Protein AF-A0A924VUZ3-F1 (afdb_monomer_lite)

pLDDT: mean 83.43, std 17.67, range [37.81, 98.31]

Foldseek 3Di:
DDPPFDKDFDDWDADQQEIETEIETDDDPPPDPPCFCVVLVVVFVVQVVDVSHPYYWYHYPNHTDSSGDPDD

Radius of gyration: 13.05 Å; chains: 1; bounding box: 32×25×42 Å

Secondary structure (DSSP, 8-state):
------EEEEEEEEETTEEEEEEEE-----SSTT-HHHHHHHHHHHHHTSTT--EEEEEETTEEE-------

Structure (mmCIF, N/CA/C/O backbone):
data_AF-A0A924VUZ3-F1
#
_entry.id   AF-A0A924VUZ3-F1
#
loop_
_atom_site.group_PDB
_atom_site.id
_atom_site.type_symbol
_atom_site.label_atom_id
_atom_site.label_alt_id
_atom_site.label_comp_id
_atom_site.label_asym_id
_atom_site.label_entity_id
_atom_site.label_seq_id
_atom_site.pdbx_PDB_ins_code
_atom_site.Cartn_x
_atom_site.Cartn_y
_atom_site.Cartn_z
_atom_site.occupancy
_atom_site.B_iso_or_equiv
_atom_site.auth_seq_id
_atom_site.auth_comp_id
_atom_site.auth_asym_id
_atom_site.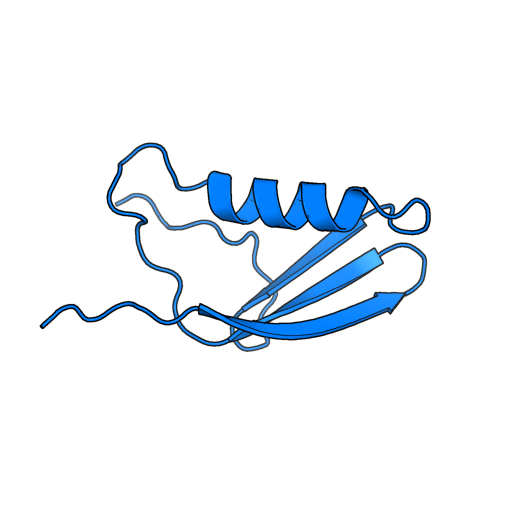auth_atom_id
_atom_site.pdbx_PDB_model_num
ATOM 1 N N . ILE A 1 1 ? 7.324 1.907 -30.422 1.00 37.81 1 ILE A N 1
ATOM 2 C CA . ILE A 1 1 ? 6.076 1.585 -29.690 1.00 37.81 1 ILE A CA 1
ATOM 3 C C . ILE A 1 1 ? 6.422 1.547 -28.212 1.00 37.81 1 ILE A C 1
ATOM 5 O O . ILE A 1 1 ? 7.362 0.855 -27.842 1.00 37.81 1 ILE A O 1
ATOM 9 N N . SER A 1 2 ? 5.784 2.426 -27.438 1.00 46.19 2 SER A N 1
ATOM 10 C CA . SER A 1 2 ? 6.119 2.771 -26.054 1.00 46.19 2 SER A CA 1
ATOM 11 C C . SER A 1 2 ? 6.211 1.552 -25.142 1.00 46.19 2 SER A C 1
ATOM 13 O O . SER A 1 2 ? 5.243 0.812 -25.010 1.00 46.19 2 SER A O 1
ATOM 15 N N . SER A 1 3 ? 7.346 1.384 -24.460 1.00 47.00 3 SER A N 1
ATOM 16 C CA . SER A 1 3 ? 7.440 0.487 -23.307 1.00 47.00 3 SER A CA 1
ATOM 17 C C . SER A 1 3 ? 6.755 1.180 -22.130 1.00 47.00 3 SER A C 1
ATOM 19 O O . SER A 1 3 ? 7.400 1.853 -21.327 1.00 47.00 3 SER A O 1
ATOM 21 N N . GLN A 1 4 ? 5.423 1.107 -22.081 1.00 53.47 4 GLN A N 1
ATOM 22 C CA . GLN A 1 4 ? 4.706 1.436 -20.857 1.00 53.47 4 GLN A CA 1
ATOM 23 C C . GLN A 1 4 ? 5.176 0.423 -19.815 1.00 53.47 4 GLN A C 1
ATOM 25 O O . GLN A 1 4 ? 5.042 -0.782 -20.001 1.00 53.47 4 GLN A O 1
ATOM 30 N N . LYS A 1 5 ? 5.863 0.901 -18.780 1.00 62.28 5 LYS A N 1
ATOM 31 C CA . LYS A 1 5 ? 6.234 0.074 -17.638 1.00 62.28 5 LYS A CA 1
ATOM 32 C C . LYS A 1 5 ? 4.937 -0.196 -16.889 1.00 62.28 5 LYS A C 1
ATOM 34 O O . LYS A 1 5 ? 4.400 0.701 -16.251 1.00 62.28 5 LYS A O 1
ATOM 39 N N . GLU A 1 6 ? 4.389 -1.384 -17.078 1.00 77.75 6 GLU A N 1
ATOM 40 C CA . GLU A 1 6 ? 3.091 -1.738 -16.525 1.00 77.75 6 GLU A CA 1
ATOM 41 C C . GLU A 1 6 ? 3.265 -2.012 -15.026 1.00 77.75 6 GLU A C 1
ATOM 43 O O . GLU A 1 6 ? 3.920 -2.971 -14.610 1.00 77.75 6 GLU A O 1
ATOM 48 N N . LEU A 1 7 ? 2.765 -1.081 -14.217 1.00 86.00 7 LEU A N 1
ATOM 49 C CA . LEU A 1 7 ? 2.573 -1.264 -12.789 1.00 86.00 7 LEU A CA 1
ATOM 50 C C . LEU A 1 7 ? 1.186 -1.871 -12.599 1.00 86.00 7 LEU A C 1
ATOM 52 O O . LEU A 1 7 ? 0.193 -1.300 -13.050 1.00 86.00 7 LEU A O 1
ATOM 56 N N . PHE A 1 8 ? 1.122 -3.012 -11.931 1.00 90.75 8 PHE A N 1
ATOM 57 C CA . PHE A 1 8 ? -0.113 -3.745 -11.710 1.00 90.75 8 PHE A CA 1
ATOM 58 C C . PHE A 1 8 ? -0.456 -3.777 -10.232 1.00 90.75 8 PHE A C 1
ATOM 60 O O . PHE A 1 8 ? 0.416 -3.986 -9.388 1.00 90.75 8 PHE A O 1
ATOM 67 N N . PHE A 1 9 ? -1.741 -3.612 -9.933 1.00 93.38 9 PHE A N 1
ATOM 68 C CA . PHE A 1 9 ? -2.277 -3.992 -8.636 1.00 93.38 9 PHE A CA 1
ATOM 69 C C . PHE A 1 9 ? -2.295 -5.518 -8.531 1.00 93.38 9 PHE A C 1
ATOM 71 O O . PHE A 1 9 ? -2.788 -6.186 -9.438 1.00 93.38 9 PHE A O 1
ATOM 78 N N . ASP A 1 10 ? -1.754 -6.048 -7.439 1.00 96.62 10 ASP A N 1
ATOM 79 C CA . ASP A 1 10 ? -1.763 -7.481 -7.147 1.00 96.62 10 ASP A CA 1
ATOM 80 C C . ASP A 1 10 ? -2.823 -7.799 -6.094 1.00 96.62 10 ASP A C 1
ATOM 82 O O . ASP A 1 10 ? -3.818 -8.464 -6.376 1.00 96.62 10 ASP A O 1
ATOM 86 N N . ASN A 1 11 ? -2.656 -7.261 -4.884 1.00 97.06 11 ASN A N 1
ATOM 87 C CA . ASN A 1 11 ? -3.618 -7.452 -3.809 1.00 97.06 11 ASN A CA 1
ATOM 88 C C . ASN A 1 11 ? -3.536 -6.350 -2.740 1.00 97.06 11 ASN A C 1
ATOM 90 O O . ASN A 1 11 ? -2.629 -5.513 -2.724 1.00 97.06 11 ASN A O 1
ATOM 94 N N . VAL A 1 12 ? -4.502 -6.376 -1.823 1.00 96.44 12 VAL A N 1
ATOM 95 C CA . VAL A 1 12 ? -4.491 -5.588 -0.592 1.00 96.44 12 VAL A CA 1
ATOM 96 C C . VAL A 1 12 ? -4.887 -6.476 0.580 1.00 96.44 12 VAL A C 1
ATOM 98 O O . VAL A 1 12 ? -5.796 -7.300 0.469 1.00 96.44 12 VAL A O 1
ATOM 101 N N . SER A 1 13 ? -4.227 -6.288 1.71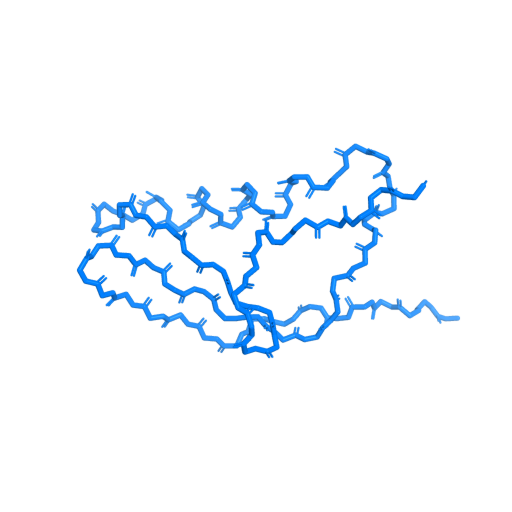7 1.00 96.69 13 SER A N 1
ATOM 102 C CA . SER A 1 13 ? -4.663 -6.848 2.996 1.00 96.69 13 SER A CA 1
ATOM 103 C C . SER A 1 13 ? -4.698 -5.758 4.054 1.00 96.69 13 SER A C 1
ATOM 105 O O . SER A 1 13 ? -3.893 -4.828 4.026 1.00 96.69 13 SER A O 1
ATOM 107 N N . THR A 1 14 ? -5.632 -5.870 4.991 1.00 96.12 14 THR A N 1
ATOM 108 C CA . THR A 1 14 ? -5.767 -4.913 6.089 1.00 96.12 14 THR A CA 1
ATOM 109 C C . THR A 1 14 ? -5.678 -5.660 7.405 1.00 96.12 14 THR A C 1
ATOM 111 O O . THR A 1 14 ? -6.443 -6.589 7.649 1.00 96.12 14 THR A O 1
ATOM 114 N N . GLU A 1 15 ? -4.746 -5.247 8.257 1.00 96.00 15 GLU A N 1
ATOM 115 C CA . GLU A 1 15 ? -4.485 -5.879 9.548 1.00 96.00 15 GLU A CA 1
ATOM 116 C C . GLU A 1 15 ? -4.180 -4.798 10.587 1.00 96.00 15 GLU A C 1
ATOM 118 O O . GLU A 1 15 ? -3.312 -3.954 10.367 1.00 96.00 15 GLU A O 1
ATOM 123 N N . ASN A 1 16 ? -4.905 -4.798 11.712 1.00 96.31 16 ASN A N 1
ATOM 124 C CA . ASN A 1 16 ? -4.709 -3.854 12.823 1.00 96.31 16 ASN A CA 1
ATOM 125 C C . ASN A 1 16 ? -4.634 -2.378 12.379 1.00 96.31 16 ASN A C 1
ATOM 127 O O . ASN A 1 16 ? -3.759 -1.625 12.801 1.00 96.31 16 ASN A O 1
ATOM 131 N N . GLY A 1 17 ? -5.526 -1.976 11.471 1.00 97.44 17 GLY A N 1
ATOM 132 C CA . GLY A 1 17 ? -5.574 -0.617 10.930 1.00 97.44 17 GLY A CA 1
ATOM 133 C C . GLY A 1 17 ? -4.472 -0.275 9.925 1.00 97.44 17 GLY A C 1
ATOM 134 O O . GLY A 1 17 ? -4.384 0.868 9.491 1.00 97.44 17 GLY A O 1
ATOM 135 N N . THR A 1 18 ? -3.647 -1.237 9.516 1.00 98.31 18 THR A N 1
ATOM 136 C CA . THR A 1 18 ? -2.633 -1.043 8.476 1.00 98.31 18 THR A CA 1
ATOM 137 C C . THR A 1 18 ? -3.075 -1.712 7.180 1.00 98.31 18 THR A C 1
ATOM 139 O O . THR A 1 18 ? -3.246 -2.930 7.144 1.00 98.31 18 THR A O 1
ATOM 142 N N . ALA A 1 19 ? -3.235 -0.927 6.115 1.00 98.31 19 ALA A N 1
ATOM 143 C CA . ALA A 1 19 ? -3.442 -1.427 4.761 1.00 98.31 19 ALA A CA 1
ATOM 144 C C . ALA A 1 19 ? -2.084 -1.718 4.106 1.00 98.31 19 ALA A C 1
ATOM 146 O O . ALA A 1 19 ? -1.269 -0.818 3.911 1.00 98.31 19 ALA A O 1
ATOM 147 N N . LYS A 1 20 ? -1.841 -2.981 3.766 1.00 98.25 20 LYS A N 1
ATOM 148 C CA . LYS A 1 20 ? -0.673 -3.451 3.019 1.00 98.25 20 LYS A CA 1
ATOM 149 C C . LYS A 1 20 ? -1.075 -3.593 1.552 1.00 98.25 20 LYS A C 1
ATOM 151 O O . LYS A 1 20 ? -1.891 -4.454 1.221 1.00 98.25 20 LYS A O 1
ATOM 156 N N . ILE A 1 21 ? -0.532 -2.736 0.693 1.00 97.69 21 ILE A N 1
ATOM 157 C CA . ILE A 1 21 ? -0.836 -2.680 -0.742 1.00 97.69 21 ILE A CA 1
ATOM 158 C C . ILE A 1 21 ? 0.311 -3.321 -1.516 1.00 97.69 21 ILE A C 1
ATOM 160 O O . ILE A 1 21 ? 1.463 -2.900 -1.396 1.00 97.69 21 ILE A O 1
ATOM 164 N N . TYR A 1 22 ? -0.018 -4.318 -2.331 1.00 97.19 22 TYR A N 1
ATOM 165 C CA . TYR A 1 22 ? 0.940 -5.087 -3.111 1.00 97.19 22 TYR A CA 1
ATOM 166 C C . TYR A 1 22 ? 0.805 -4.742 -4.590 1.00 97.19 22 TYR A C 1
ATOM 168 O O . TYR A 1 22 ? -0.280 -4.793 -5.173 1.00 97.19 22 TYR A O 1
ATOM 176 N N . LEU A 1 23 ? 1.936 -4.377 -5.184 1.00 94.75 23 LEU A N 1
ATOM 177 C CA . LEU A 1 23 ? 2.073 -3.990 -6.576 1.00 94.75 23 LEU A CA 1
ATOM 178 C C . LEU A 1 23 ? 3.123 -4.870 -7.257 1.00 94.75 23 LEU A C 1
ATOM 180 O O . LEU A 1 23 ? 4.132 -5.258 -6.657 1.00 94.75 23 LEU A O 1
ATOM 184 N N . LEU A 1 24 ? 2.914 -5.134 -8.541 1.00 93.69 24 LEU A N 1
ATOM 185 C CA . LEU A 1 24 ? 3.839 -5.872 -9.396 1.00 93.69 24 LEU A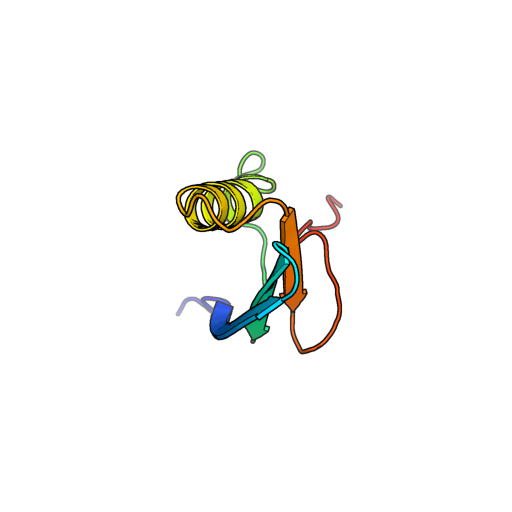 CA 1
ATOM 186 C C . LEU A 1 24 ? 4.291 -5.010 -10.569 1.00 93.69 24 LEU A C 1
ATOM 188 O O . LEU A 1 24 ? 3.579 -4.119 -11.027 1.00 93.69 24 LEU A O 1
ATOM 192 N N . GLY A 1 25 ? 5.476 -5.312 -11.087 1.00 90.06 25 GLY A N 1
ATOM 193 C CA . GLY A 1 25 ? 6.000 -4.702 -12.300 1.00 90.06 25 GLY A CA 1
ATOM 194 C C . GLY A 1 25 ? 7.066 -3.656 -12.021 1.00 90.06 25 GLY A C 1
ATOM 195 O O . GLY A 1 25 ? 7.915 -3.813 -11.139 1.00 90.06 25 GLY A O 1
ATOM 196 N N . LYS A 1 26 ? 7.093 -2.610 -12.843 1.00 81.50 26 LYS A N 1
ATOM 197 C CA . LYS A 1 26 ? 8.135 -1.586 -12.780 1.00 81.50 26 LYS A CA 1
ATOM 198 C C . LYS A 1 26 ? 7.495 -0.231 -12.630 1.00 81.50 26 LYS A C 1
ATOM 200 O O . LYS A 1 26 ? 6.716 0.201 -13.468 1.00 81.50 26 LYS A O 1
ATOM 205 N N . ILE A 1 27 ? 7.933 0.474 -11.610 1.00 75.69 27 ILE A N 1
ATOM 206 C CA . ILE A 1 27 ? 7.769 1.908 -11.561 1.00 75.69 27 ILE A CA 1
ATOM 207 C C . ILE A 1 27 ? 8.836 2.517 -12.503 1.00 75.69 27 ILE A C 1
ATOM 209 O O . ILE A 1 27 ? 9.979 2.053 -12.571 1.00 75.69 27 ILE A O 1
ATOM 213 N N . GLY A 1 28 ? 8.487 3.538 -13.282 1.00 66.00 28 GLY A N 1
ATOM 214 C CA . GLY A 1 28 ? 9.453 4.364 -14.015 1.00 66.00 28 GLY A CA 1
ATOM 215 C C . GLY A 1 28 ? 9.234 5.840 -13.724 1.00 66.00 28 GLY A C 1
ATOM 216 O O . GLY A 1 28 ? 8.187 6.155 -13.167 1.00 66.00 28 GLY A O 1
ATOM 217 N N . PRO A 1 29 ? 10.165 6.726 -14.130 1.00 60.91 29 PRO A N 1
ATOM 218 C CA . PRO A 1 29 ? 9.884 8.151 -14.095 1.00 60.91 29 PRO A CA 1
ATOM 219 C C . PRO A 1 29 ? 8.574 8.369 -14.852 1.00 60.91 29 PRO A C 1
ATOM 221 O O . PRO A 1 29 ? 8.473 8.054 -16.041 1.00 60.91 29 PRO A O 1
ATOM 224 N N . LEU A 1 30 ? 7.551 8.833 -14.139 1.00 61.19 30 LEU A N 1
ATOM 225 C CA . LEU A 1 30 ? 6.418 9.480 -14.781 1.00 61.19 30 LEU A CA 1
ATOM 226 C C . LEU A 1 30 ? 7.044 10.644 -15.556 1.00 61.19 30 LEU A C 1
ATOM 228 O O . LEU A 1 30 ? 7.953 11.280 -15.035 1.00 61.19 30 LEU A O 1
ATOM 232 N N . ASN A 1 31 ? 6.699 10.830 -16.830 1.00 55.91 31 ASN A N 1
ATOM 233 C CA . ASN A 1 31 ? 7.418 11.712 -17.764 1.00 55.91 31 ASN A CA 1
ATOM 234 C C . ASN A 1 31 ? 7.326 13.213 -17.380 1.00 55.91 31 ASN A C 1
ATOM 236 O O . ASN A 1 31 ? 6.734 14.011 -18.102 1.00 55.91 31 ASN A O 1
ATOM 240 N N . GLY A 1 32 ? 7.915 13.602 -16.250 1.00 54.50 32 GLY A N 1
ATOM 241 C CA . GLY A 1 32 ? 7.839 14.913 -15.630 1.00 54.50 32 GLY A CA 1
ATOM 242 C C . GLY A 1 32 ? 8.595 14.924 -14.298 1.00 54.50 32 GLY A C 1
ATOM 243 O O . GLY A 1 32 ? 8.319 14.141 -13.397 1.00 54.50 32 GLY A O 1
ATOM 244 N N . VAL A 1 33 ? 9.530 15.865 -14.164 1.00 51.44 33 VAL A N 1
ATOM 245 C CA . VAL A 1 33 ? 10.442 16.059 -13.014 1.00 51.44 33 VAL A CA 1
ATOM 246 C C . VAL A 1 33 ? 9.697 16.353 -11.687 1.00 51.44 33 VAL A C 1
ATOM 248 O O . VAL A 1 33 ? 10.304 16.373 -10.623 1.00 51.44 33 VAL A O 1
ATOM 251 N N . CYS A 1 34 ? 8.369 16.538 -11.725 1.00 51.56 34 CYS A N 1
ATOM 252 C CA . CYS A 1 34 ? 7.518 16.902 -10.583 1.00 51.56 34 CYS A CA 1
ATOM 253 C C . CYS A 1 34 ? 6.493 15.826 -10.156 1.00 51.56 34 CYS A C 1
ATOM 255 O O . CYS A 1 34 ? 5.624 16.126 -9.336 1.00 51.56 34 CYS A O 1
ATOM 257 N N . ASP A 1 35 ? 6.558 14.599 -10.686 1.00 53.59 35 ASP A N 1
ATOM 258 C CA . ASP A 1 35 ? 5.509 13.585 -10.469 1.00 53.59 35 ASP A CA 1
ATOM 259 C C . ASP A 1 35 ? 5.864 12.470 -9.469 1.00 53.59 35 ASP A C 1
ATOM 261 O O . ASP A 1 35 ? 4.991 11.680 -9.111 1.00 53.59 35 ASP A O 1
ATOM 265 N N . ASP A 1 36 ? 7.093 12.429 -8.950 1.00 59.69 36 ASP A N 1
ATOM 266 C CA . ASP A 1 36 ? 7.565 11.323 -8.105 1.00 59.69 36 ASP A CA 1
ATOM 267 C C . ASP A 1 36 ? 6.729 11.042 -6.843 1.00 59.69 36 ASP A C 1
ATOM 269 O O . ASP A 1 36 ? 6.487 9.866 -6.563 1.00 59.69 36 ASP A O 1
ATOM 273 N N . PRO A 1 37 ? 6.206 12.030 -6.083 1.00 70.19 37 PRO A N 1
ATOM 274 C CA . PRO A 1 37 ? 5.365 11.694 -4.943 1.00 70.19 37 PRO A CA 1
ATOM 275 C C . PRO A 1 37 ? 3.909 11.413 -5.340 1.00 70.19 37 PRO A C 1
ATOM 277 O O . PRO A 1 37 ? 3.160 10.922 -4.499 1.00 70.19 37 PRO A O 1
ATOM 280 N N . ARG A 1 38 ? 3.464 11.715 -6.573 1.00 81.00 38 ARG A N 1
ATOM 281 C CA . ARG A 1 38 ? 2.029 11.678 -6.915 1.00 81.00 38 ARG A CA 1
ATOM 282 C C . ARG A 1 38 ? 1.447 10.278 -6.839 1.00 81.00 38 ARG A C 1
ATOM 284 O O . ARG A 1 38 ? 0.380 10.123 -6.258 1.00 81.00 38 ARG A O 1
ATOM 291 N N . LEU A 1 39 ? 2.144 9.276 -7.375 1.00 83.50 39 LEU A N 1
ATOM 292 C CA . LEU A 1 39 ? 1.685 7.886 -7.308 1.00 83.50 39 LEU A CA 1
ATOM 293 C C . LEU A 1 39 ? 1.501 7.445 -5.850 1.00 83.50 39 LEU A C 1
ATOM 295 O O . LEU A 1 39 ? 0.442 6.944 -5.484 1.00 83.50 39 LEU A O 1
ATOM 299 N N . ARG A 1 40 ? 2.519 7.684 -5.015 1.00 88.00 40 ARG A N 1
ATOM 300 C CA . ARG A 1 40 ? 2.493 7.345 -3.588 1.00 88.00 40 ARG A CA 1
ATOM 301 C C . ARG A 1 40 ? 1.338 8.045 -2.873 1.00 88.00 40 ARG A C 1
ATOM 303 O O . ARG A 1 40 ? 0.539 7.374 -2.236 1.00 88.00 40 ARG A O 1
ATOM 310 N N . ILE A 1 41 ? 1.233 9.369 -3.021 1.00 89.81 41 ILE A N 1
ATOM 311 C CA . ILE A 1 41 ? 0.205 10.184 -2.358 1.00 89.81 41 ILE A CA 1
ATOM 312 C C . ILE A 1 41 ? -1.192 9.744 -2.790 1.00 89.81 41 ILE A C 1
ATOM 314 O O . ILE A 1 41 ? -2.047 9.533 -1.944 1.00 89.81 41 ILE A O 1
ATOM 318 N N . GLN A 1 42 ? -1.440 9.569 -4.089 1.00 90.50 42 GLN A N 1
ATOM 319 C CA . GLN A 1 42 ? -2.769 9.188 -4.569 1.00 90.50 42 GLN A CA 1
ATOM 320 C C . GLN A 1 42 ? -3.203 7.828 -4.022 1.00 90.50 42 GLN A C 1
ATOM 322 O O . GLN A 1 42 ? -4.349 7.683 -3.601 1.00 90.50 42 GLN A O 1
ATOM 327 N N . LEU A 1 43 ? -2.302 6.841 -3.993 1.00 92.62 43 LEU A N 1
ATOM 328 C CA . LEU A 1 43 ? -2.607 5.531 -3.419 1.00 92.62 43 LEU A CA 1
ATOM 329 C C . LEU A 1 43 ? -2.793 5.599 -1.898 1.00 92.62 43 LEU A C 1
ATOM 331 O O . LEU A 1 43 ? -3.687 4.941 -1.369 1.00 92.62 43 LEU A O 1
ATOM 335 N N . GLU A 1 44 ? -1.980 6.399 -1.207 1.00 95.62 44 GLU A N 1
ATOM 336 C CA . GLU A 1 44 ? -2.069 6.603 0.241 1.00 95.62 44 GLU A CA 1
ATOM 337 C C . GLU A 1 44 ? -3.405 7.250 0.628 1.00 95.62 44 GLU A C 1
ATOM 339 O O . GLU A 1 44 ? -4.157 6.667 1.405 1.00 95.62 44 GLU A O 1
ATOM 344 N N . GLU A 1 45 ? -3.766 8.375 0.011 1.00 96.12 45 GLU A N 1
ATOM 345 C CA . GLU A 1 45 ? -5.044 9.063 0.242 1.00 96.12 45 GLU A CA 1
ATOM 346 C C . GLU A 1 45 ? -6.247 8.173 -0.115 1.00 96.12 45 GLU A C 1
ATOM 348 O O . GLU A 1 45 ? -7.233 8.115 0.619 1.00 96.12 45 GLU A O 1
ATOM 353 N N . THR A 1 46 ? -6.152 7.402 -1.205 1.00 95.44 46 THR A N 1
ATOM 354 C CA . THR A 1 46 ? -7.209 6.452 -1.597 1.00 95.44 46 THR A CA 1
ATOM 355 C C . THR A 1 46 ? -7.400 5.345 -0.558 1.00 95.44 46 THR A C 1
ATOM 357 O O . THR A 1 46 ? -8.518 4.875 -0.360 1.00 95.44 46 THR A O 1
ATOM 360 N N . ALA A 1 47 ? -6.340 4.902 0.116 1.00 96.81 47 ALA A N 1
ATOM 361 C CA . ALA A 1 47 ? -6.453 3.917 1.187 1.00 96.81 47 ALA A CA 1
ATOM 362 C C . ALA A 1 47 ? -6.953 4.548 2.497 1.00 96.81 47 ALA A C 1
ATOM 364 O O . ALA A 1 47 ? -7.767 3.945 3.195 1.00 96.81 47 ALA A O 1
ATOM 365 N N . LEU A 1 48 ? -6.519 5.773 2.804 1.00 97.50 48 LEU A N 1
ATOM 366 C CA . LEU A 1 48 ? -6.918 6.515 4.003 1.00 97.50 48 LEU A CA 1
ATOM 367 C C . LEU A 1 48 ? -8.369 7.011 3.971 1.00 97.50 48 LEU A C 1
ATOM 369 O O . LEU A 1 48 ? -8.916 7.353 5.017 1.00 97.50 48 LEU A O 1
ATOM 373 N N . GLN A 1 49 ? -9.039 6.983 2.814 1.00 97.62 49 GLN A N 1
ATOM 374 C CA . GLN A 1 49 ? -10.479 7.259 2.744 1.00 97.62 49 GLN A CA 1
ATOM 375 C C . GLN A 1 49 ? -11.316 6.267 3.578 1.00 97.62 49 GLN A C 1
ATOM 377 O O . GLN A 1 49 ? -12.458 6.560 3.936 1.00 97.62 49 GLN A O 1
ATOM 382 N N . PHE A 1 50 ? -10.778 5.075 3.867 1.00 96.75 50 PHE A N 1
ATOM 383 C CA . PHE A 1 50 ? -11.452 4.071 4.680 1.00 96.75 50 PHE A CA 1
ATOM 384 C C . PHE A 1 50 ? -11.162 4.316 6.170 1.00 96.75 50 PHE A C 1
ATOM 386 O O . PHE A 1 50 ? -10.009 4.220 6.584 1.00 96.75 50 PHE A O 1
ATOM 393 N N . PRO A 1 51 ? -12.183 4.531 7.023 1.00 96.50 51 PRO A N 1
ATOM 394 C CA . PRO A 1 51 ? -11.985 4.954 8.417 1.00 96.50 51 PRO A CA 1
ATOM 395 C C . PRO A 1 51 ? -11.300 3.902 9.300 1.00 96.50 51 PRO A C 1
ATOM 397 O O . PRO A 1 51 ? -10.790 4.213 10.373 1.00 96.50 51 PRO A O 1
ATOM 400 N N . THR A 1 52 ? -11.294 2.641 8.871 1.00 96.75 52 THR A N 1
ATOM 401 C CA . THR A 1 52 ? -10.587 1.554 9.555 1.00 96.75 52 THR A CA 1
ATOM 402 C C . THR A 1 52 ? -9.095 1.520 9.227 1.00 96.75 52 THR A C 1
ATOM 404 O O . THR A 1 52 ? -8.369 0.762 9.863 1.00 96.75 52 THR A O 1
ATOM 407 N N . VAL A 1 53 ? -8.631 2.287 8.236 1.00 98.00 53 VAL A N 1
ATOM 408 C CA . VAL A 1 53 ? -7.230 2.362 7.814 1.00 98.00 53 VAL A CA 1
ATOM 409 C C . VAL A 1 53 ? -6.582 3.580 8.468 1.00 98.00 53 VAL A C 1
ATOM 411 O O . VAL A 1 53 ? -6.976 4.715 8.244 1.00 98.00 53 VAL A O 1
ATOM 414 N N . GLN A 1 54 ? -5.574 3.329 9.294 1.00 97.94 54 GLN A N 1
ATOM 415 C CA . GLN A 1 54 ? -4.786 4.331 10.018 1.00 97.94 54 GLN A CA 1
ATOM 416 C C . GLN A 1 54 ? -3.397 4.516 9.401 1.00 97.94 54 GLN A C 1
ATOM 418 O O . GLN A 1 54 ? -2.754 5.544 9.599 1.00 97.94 54 GLN A O 1
ATOM 423 N N . LYS A 1 55 ? -2.909 3.495 8.687 1.00 97.56 55 LYS A N 1
ATOM 424 C CA . LYS A 1 55 ? -1.580 3.469 8.080 1.00 97.56 55 LYS A CA 1
ATOM 425 C C . LYS A 1 55 ? -1.605 2.709 6.7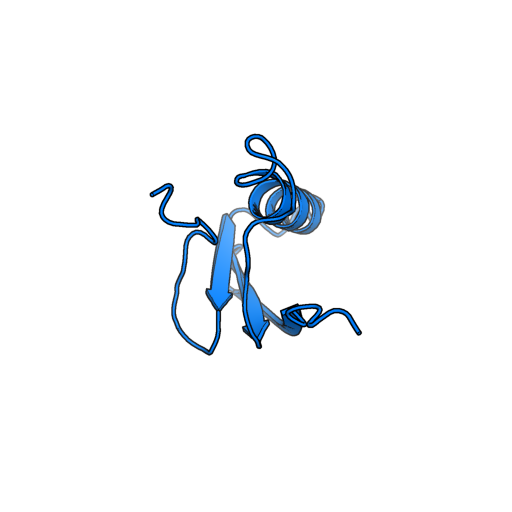60 1.00 97.56 55 LYS A C 1
ATOM 427 O O . LYS A 1 55 ? -2.352 1.742 6.613 1.00 97.56 55 LYS A O 1
ATOM 432 N N . VAL A 1 56 ? -0.729 3.103 5.841 1.00 97.88 56 VAL A N 1
ATOM 433 C CA . VAL A 1 56 ? -0.524 2.432 4.556 1.00 97.88 56 VAL A CA 1
ATOM 434 C C . VAL A 1 56 ? 0.923 1.955 4.451 1.00 97.88 56 VAL A C 1
ATOM 436 O O . VAL A 1 56 ? 1.856 2.669 4.815 1.00 97.88 56 VAL A O 1
ATOM 439 N N . GLU A 1 57 ? 1.117 0.729 3.975 1.00 97.81 57 GLU A N 1
ATOM 440 C CA . GLU A 1 57 ? 2.425 0.182 3.625 1.00 97.81 57 GLU A CA 1
ATOM 441 C C . GLU A 1 57 ? 2.397 -0.339 2.191 1.00 97.81 57 GLU A C 1
ATOM 443 O O . GLU A 1 57 ? 1.461 -1.034 1.795 1.00 97.81 57 GLU A O 1
ATOM 448 N N . PHE A 1 58 ? 3.436 -0.024 1.420 1.00 96.25 58 PHE A N 1
ATOM 449 C CA . PHE A 1 58 ? 3.538 -0.428 0.023 1.00 96.25 58 PHE A CA 1
ATOM 450 C C . PHE A 1 58 ? 4.586 -1.515 -0.167 1.00 96.25 58 PHE A C 1
ATOM 452 O O . PHE A 1 58 ? 5.668 -1.489 0.427 1.00 96.25 58 PHE A O 1
ATOM 459 N N . TYR A 1 59 ? 4.268 -2.449 -1.054 1.00 96.12 59 TYR A N 1
ATOM 460 C CA . TYR A 1 59 ? 5.148 -3.524 -1.475 1.00 96.12 59 TYR A CA 1
ATOM 461 C C . TYR A 1 59 ? 5.200 -3.545 -2.999 1.00 96.12 59 TYR A C 1
ATOM 463 O O . TYR A 1 59 ? 4.163 -3.619 -3.651 1.00 96.12 59 TYR A O 1
ATOM 471 N N . LEU A 1 60 ? 6.402 -3.501 -3.569 1.00 93.50 60 LEU A N 1
ATOM 472 C CA . LEU A 1 60 ? 6.633 -3.644 -5.004 1.00 93.50 60 LEU A CA 1
ATOM 473 C C . LEU A 1 60 ? 7.436 -4.917 -5.246 1.00 93.50 60 LEU A C 1
ATOM 475 O O . LEU A 1 60 ? 8.522 -5.081 -4.688 1.00 93.50 60 LEU A O 1
ATOM 479 N N . ASN A 1 61 ? 6.906 -5.822 -6.071 1.00 94.62 61 ASN A N 1
ATOM 480 C CA . ASN A 1 61 ? 7.523 -7.124 -6.347 1.00 94.62 61 ASN A CA 1
ATOM 481 C C . ASN A 1 61 ? 7.878 -7.882 -5.050 1.00 94.62 61 ASN A C 1
ATOM 483 O O . ASN A 1 61 ? 8.975 -8.419 -4.904 1.00 94.62 61 ASN A O 1
ATOM 487 N N . GLY A 1 62 ? 6.969 -7.850 -4.070 1.00 95.94 62 GLY A N 1
ATOM 488 C CA . GLY A 1 62 ? 7.135 -8.503 -2.767 1.00 95.94 62 GLY A CA 1
ATOM 489 C C . GLY A 1 62 ? 8.059 -7.787 -1.772 1.00 95.94 62 GLY A C 1
ATOM 490 O O . GLY A 1 62 ? 8.187 -8.246 -0.641 1.00 95.94 62 GLY A O 1
ATOM 491 N N . THR A 1 63 ? 8.677 -6.660 -2.141 1.00 95.62 63 THR A N 1
ATOM 492 C CA . THR A 1 63 ? 9.604 -5.917 -1.270 1.00 95.62 63 THR A CA 1
ATOM 493 C C . THR A 1 63 ? 8.970 -4.621 -0.782 1.00 95.62 63 THR A C 1
ATOM 495 O O . THR A 1 63 ? 8.417 -3.865 -1.579 1.00 95.62 63 THR A O 1
ATOM 498 N N . LYS A 1 64 ? 9.063 -4.345 0.526 1.00 95.69 64 LYS A N 1
ATOM 499 C CA . LYS A 1 64 ? 8.572 -3.092 1.117 1.00 95.69 64 LYS A CA 1
ATOM 500 C C . LYS A 1 64 ? 9.281 -1.892 0.487 1.00 95.69 64 LYS A C 1
ATOM 502 O O . LYS A 1 64 ? 10.496 -1.920 0.301 1.00 95.69 64 LYS A O 1
ATOM 507 N N . THR A 1 65 ? 8.531 -0.851 0.154 1.00 92.31 65 THR A N 1
ATOM 508 C CA . THR A 1 65 ? 9.048 0.316 -0.563 1.00 92.31 65 THR A CA 1
ATOM 509 C C . THR A 1 65 ? 8.278 1.573 -0.183 1.00 92.31 65 THR A C 1
ATOM 511 O O . THR A 1 65 ? 7.108 1.498 0.180 1.00 92.31 65 THR A O 1
ATOM 514 N N . ASP A 1 66 ? 8.914 2.730 -0.336 1.00 89.38 66 ASP A N 1
ATOM 515 C CA . ASP A 1 66 ? 8.244 4.029 -0.240 1.00 89.38 66 ASP A CA 1
ATOM 516 C C . ASP A 1 66 ? 7.689 4.494 -1.597 1.00 89.38 66 ASP A C 1
ATOM 518 O O . ASP A 1 66 ? 7.189 5.608 -1.712 1.00 89.38 66 ASP A O 1
ATOM 522 N N . LEU A 1 67 ? 7.789 3.656 -2.642 1.00 86.19 67 LEU A N 1
ATOM 523 C CA . LEU A 1 67 ? 7.421 3.986 -4.027 1.00 86.19 67 LEU A CA 1
ATOM 524 C C . LEU A 1 67 ? 8.142 5.233 -4.567 1.00 86.19 67 LEU A C 1
ATOM 526 O O . LEU A 1 67 ? 7.634 5.916 -5.453 1.00 86.19 67 LEU A O 1
ATOM 530 N N . ILE A 1 68 ? 9.334 5.516 -4.040 1.00 76.81 68 ILE A N 1
ATOM 531 C CA . ILE A 1 68 ? 10.198 6.607 -4.489 1.00 76.81 68 ILE A CA 1
ATOM 532 C C . ILE A 1 68 ? 11.161 6.134 -5.575 1.00 76.81 68 ILE A C 1
ATOM 534 O O . ILE A 1 68 ? 11.631 4.992 -5.574 1.00 76.81 68 ILE A O 1
ATOM 538 N N . PHE A 1 69 ? 11.502 7.050 -6.473 1.00 71.56 69 PHE A N 1
ATOM 539 C CA . PHE A 1 69 ? 12.513 6.840 -7.494 1.00 71.56 69 PHE A CA 1
ATOM 540 C C . PHE A 1 69 ? 13.800 7.555 -7.094 1.00 71.56 69 PHE A C 1
ATOM 542 O O . PHE A 1 69 ? 13.745 8.688 -6.615 1.00 71.56 69 PHE A O 1
ATOM 549 N N . PRO A 1 70 ? 14.977 6.941 -7.293 1.00 57.75 70 PRO A N 1
ATOM 550 C CA . PRO A 1 70 ? 16.220 7.680 -7.186 1.00 57.75 70 PRO A CA 1
ATOM 551 C C . PRO A 1 70 ? 16.271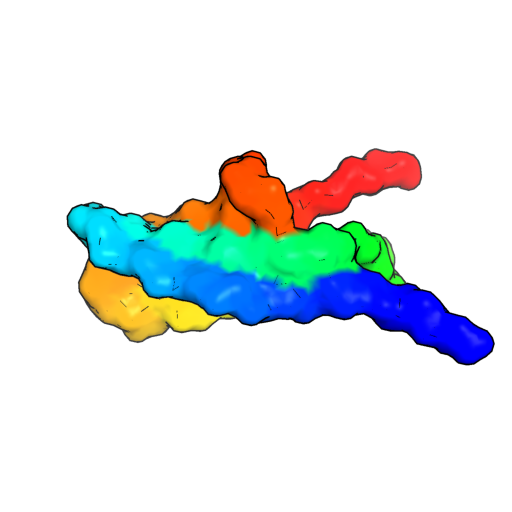 8.726 -8.306 1.00 57.75 70 PRO A C 1
ATOM 553 O O . PRO A 1 70 ? 16.375 8.383 -9.486 1.00 57.75 70 PRO A O 1
ATOM 556 N N . GLN A 1 71 ? 16.194 9.997 -7.918 1.00 53.41 71 GLN A N 1
ATOM 557 C CA . GLN A 1 71 ? 16.506 11.132 -8.780 1.00 53.41 71 GLN A CA 1
ATOM 558 C C . GLN A 1 71 ? 18.008 11.068 -9.081 1.00 53.41 71 GLN A C 1
ATOM 560 O O . GLN A 1 71 ? 18.822 11.137 -8.158 1.00 53.41 71 GLN A O 1
ATOM 565 N N . LYS A 1 72 ? 18.373 10.831 -10.342 1.00 50.00 72 LYS A N 1
ATOM 566 C CA . LYS A 1 72 ? 19.770 10.832 -10.790 1.00 50.00 72 LYS A CA 1
ATOM 567 C C . LYS A 1 72 ? 20.170 12.221 -11.261 1.00 50.00 72 LYS A C 1
ATOM 569 O O . LYS A 1 72 ? 19.385 12.799 -12.042 1.00 50.00 72 L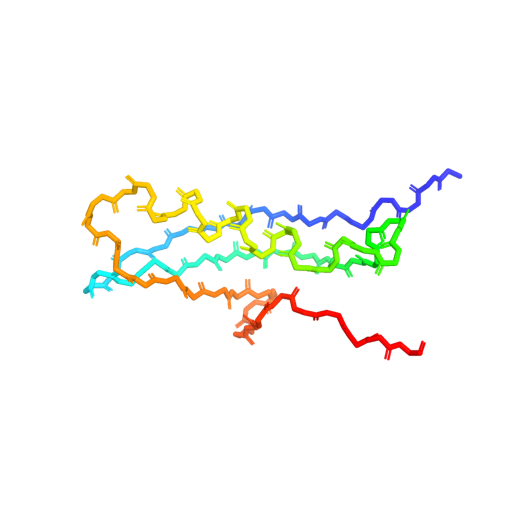YS A O 1
#

Sequence (72 aa):
ISSQKELFFDNVSTENGTAKIYLLGKIGPLNGVCDDPRLRIQLEETALQFPTVQKVEFYLNGTKTDLIFPQK